Protein AF-A0A2G9SQ74-F1 (afdb_monomer_lite)

Sequence (131 aa):
MSRIQQANCAVEMVREQVQEHKDSTAAQLRREANTLKKTLKLLAEKFMLPQARQGMFRGDNQALPQLSGVLNSLSSSWDAPTETQLTYLKYAESKLEKALAEFNCVFDINVRKFHELVGRQRLHSLRSKSC

Secondary structure (DSSP, 8-state):
--HHHHHHHHHHHHHHHTTS--SHHHHHHHHHHHHHHHHHHHHHHHHS--SSS--SS-GGG-HHHHHHHHHHHHHS-SSPPPHHHHHHHHHHHHHHHHHHHHHHHIIIIIIHHHHHHHHHHHHHHHHTT--

Radius of gyration: 21.36 Å; chains: 1; bounding box: 48×29×66 Å

pLDDT: mean 74.98, std 11.78, range [38.5, 88.5]

Structure (mmCIF, N/CA/C/O backbone):
data_AF-A0A2G9SQ74-F1
#
_entry.id   AF-A0A2G9SQ74-F1
#
loop_
_atom_site.group_PDB
_atom_site.id
_atom_site.type_symbol
_atom_site.label_atom_id
_atom_site.label_alt_id
_atom_site.label_comp_id
_atom_site.label_asym_id
_atom_site.label_entity_id
_atom_site.label_seq_id
_atom_site.pdbx_PDB_ins_code
_atom_site.Cartn_x
_atom_site.Cartn_y
_atom_site.Cartn_z
_atom_site.occupancy
_atom_site.B_iso_or_equiv
_atom_site.auth_seq_id
_atom_site.auth_comp_id
_atom_site.auth_asym_id
_atom_site.auth_atom_id
_atom_site.pdbx_PDB_model_num
ATOM 1 N N . MET A 1 1 ? -13.178 6.772 -7.343 1.00 58.72 1 MET A N 1
ATOM 2 C CA . MET A 1 1 ? -12.305 6.710 -6.146 1.00 58.72 1 MET A CA 1
ATOM 3 C C . MET A 1 1 ? -11.344 5.545 -6.302 1.00 58.72 1 MET A C 1
ATOM 5 O O . MET A 1 1 ? -11.778 4.495 -6.754 1.00 58.72 1 MET A O 1
ATOM 9 N N . SER A 1 2 ? -10.065 5.720 -5.966 1.00 78.12 2 SER A N 1
ATOM 10 C CA . SER A 1 2 ? -9.082 4.627 -5.984 1.00 78.12 2 SER A CA 1
ATOM 11 C C . SER A 1 2 ? -9.274 3.670 -4.799 1.00 78.12 2 SER A C 1
ATOM 13 O O . SER A 1 2 ? -9.854 4.042 -3.777 1.00 78.12 2 SER A O 1
ATOM 15 N N . ARG A 1 3 ? -8.725 2.452 -4.897 1.00 79.12 3 ARG A N 1
ATOM 16 C CA . ARG A 1 3 ? -8.745 1.458 -3.806 1.00 79.12 3 ARG A CA 1
ATOM 17 C C . ARG A 1 3 ? -8.083 1.986 -2.522 1.00 79.12 3 ARG A C 1
ATOM 19 O O . ARG A 1 3 ? -8.564 1.712 -1.428 1.00 79.12 3 ARG A O 1
ATOM 26 N N . ILE A 1 4 ? -7.027 2.799 -2.652 1.00 81.19 4 ILE A N 1
ATOM 27 C CA . ILE A 1 4 ? -6.365 3.465 -1.516 1.00 81.19 4 ILE A CA 1
ATOM 28 C C . ILE A 1 4 ? -7.292 4.508 -0.872 1.00 81.19 4 ILE A C 1
ATOM 30 O O . ILE A 1 4 ? -7.383 4.572 0.352 1.00 81.19 4 ILE A O 1
ATOM 34 N N . GLN A 1 5 ? -8.007 5.305 -1.675 1.00 78.44 5 GLN A N 1
ATOM 35 C CA . GLN A 1 5 ? -8.965 6.293 -1.164 1.00 78.44 5 GLN A CA 1
ATOM 36 C C . GLN A 1 5 ? -10.121 5.620 -0.416 1.00 78.44 5 GLN A C 1
ATOM 38 O O . GLN A 1 5 ? -10.452 6.042 0.687 1.00 78.44 5 GLN A O 1
ATOM 43 N N . GLN A 1 6 ? -10.679 4.538 -0.969 1.00 80.94 6 GLN A N 1
ATOM 44 C CA . GLN A 1 6 ? -11.733 3.755 -0.315 1.00 80.94 6 GLN A CA 1
ATOM 45 C C . GLN A 1 6 ? -11.262 3.169 1.023 1.00 80.94 6 GLN A C 1
ATOM 47 O O . GLN A 1 6 ? -11.959 3.300 2.027 1.00 80.94 6 GLN A O 1
ATOM 52 N N . ALA A 1 7 ? -10.064 2.574 1.054 1.00 81.81 7 ALA A N 1
ATOM 53 C CA . ALA A 1 7 ? -9.486 2.031 2.281 1.00 81.81 7 ALA A CA 1
ATOM 54 C C . ALA A 1 7 ? -9.258 3.122 3.340 1.00 81.81 7 ALA A C 1
ATOM 56 O O . ALA A 1 7 ? -9.609 2.925 4.499 1.00 81.81 7 ALA A O 1
ATOM 57 N N . ASN A 1 8 ? -8.742 4.292 2.947 1.00 85.19 8 ASN A N 1
ATOM 58 C CA . ASN A 1 8 ? -8.569 5.423 3.860 1.00 85.19 8 ASN A CA 1
ATOM 59 C C . ASN A 1 8 ? -9.902 5.912 4.440 1.00 85.19 8 ASN A C 1
ATOM 61 O O . ASN A 1 8 ? -9.9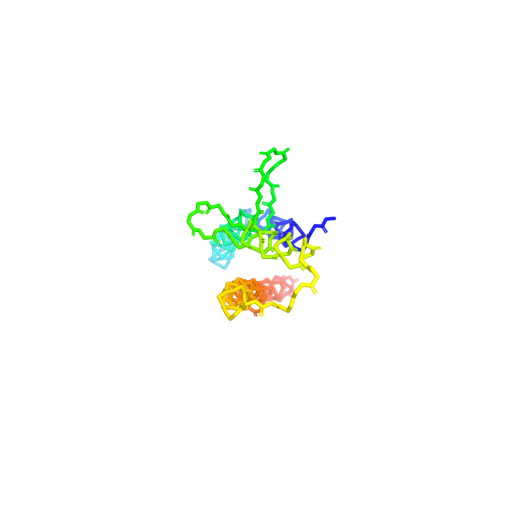87 6.116 5.648 1.00 85.19 8 ASN A O 1
ATOM 65 N N . CYS A 1 9 ? -10.942 6.064 3.615 1.00 82.00 9 CYS A N 1
ATOM 66 C CA . CYS A 1 9 ? -12.271 6.448 4.096 1.00 82.00 9 CYS A CA 1
ATOM 67 C C . CYS A 1 9 ? -12.828 5.426 5.096 1.00 82.00 9 CYS A C 1
ATOM 69 O O . CYS A 1 9 ? -13.299 5.810 6.162 1.00 82.00 9 CYS A O 1
ATOM 71 N N . ALA A 1 10 ? -12.721 4.129 4.794 1.00 81.94 10 ALA A N 1
ATOM 72 C CA . ALA A 1 10 ? -13.197 3.075 5.686 1.00 81.94 10 ALA A CA 1
ATOM 73 C C . ALA A 1 10 ? -12.452 3.064 7.034 1.00 81.94 10 ALA A C 1
ATOM 75 O O . ALA A 1 10 ? -13.074 2.922 8.085 1.00 81.94 10 ALA A O 1
ATOM 76 N N . VAL A 1 11 ? -11.127 3.251 7.020 1.00 85.88 11 VAL A N 1
ATOM 77 C CA . VAL A 1 11 ? -10.315 3.333 8.246 1.00 85.88 11 VAL A CA 1
ATOM 78 C C . VAL A 1 11 ? -10.697 4.553 9.086 1.00 85.88 11 VAL A C 1
ATOM 80 O O . VAL A 1 11 ? -10.796 4.430 10.306 1.00 85.88 11 VAL A O 1
ATOM 83 N N . GLU A 1 12 ? -10.951 5.707 8.462 1.00 84.88 12 GLU A N 1
ATOM 84 C CA . GLU A 1 12 ? -11.409 6.903 9.181 1.00 84.88 12 GLU A CA 1
ATOM 85 C C . GLU A 1 12 ? -12.775 6.694 9.829 1.00 84.88 12 GLU A C 1
ATOM 87 O O . GLU A 1 12 ? -12.910 6.970 11.018 1.00 84.88 12 GLU A O 1
ATOM 92 N N . MET A 1 13 ? -13.739 6.120 9.104 1.00 83.38 13 MET A N 1
ATOM 93 C CA . MET A 1 13 ? -15.061 5.815 9.660 1.00 83.38 13 MET A CA 1
ATOM 94 C C . MET A 1 13 ? -14.963 4.908 10.890 1.00 83.38 13 MET A C 1
ATOM 96 O O . MET A 1 13 ? -15.592 5.168 11.914 1.00 83.38 13 MET A O 1
ATOM 100 N N . VAL A 1 14 ? -14.144 3.853 10.819 1.00 82.06 14 VAL A N 1
ATOM 101 C CA . VAL A 1 14 ? -13.922 2.955 11.961 1.00 82.06 14 VAL A CA 1
ATOM 102 C C . VAL A 1 14 ? -13.267 3.705 13.119 1.00 82.06 14 VAL A C 1
ATOM 104 O O . VAL A 1 14 ? -13.667 3.523 14.266 1.00 82.06 14 VAL A O 1
ATOM 107 N N . ARG A 1 15 ? -12.270 4.553 12.843 1.00 84.19 15 ARG A N 1
ATOM 108 C CA . ARG A 1 15 ? -11.568 5.332 13.870 1.00 84.19 15 ARG A CA 1
ATOM 109 C C . ARG A 1 15 ? -12.511 6.290 14.595 1.00 84.19 15 ARG A C 1
ATOM 111 O O . ARG A 1 15 ? -12.427 6.379 15.817 1.00 84.19 15 ARG A O 1
ATOM 118 N N . GLU A 1 16 ? -13.369 6.985 13.856 1.00 84.12 16 GLU A N 1
ATOM 119 C CA . GLU A 1 16 ? -14.388 7.890 14.398 1.00 84.12 16 GLU A CA 1
ATOM 120 C C . GLU A 1 16 ? -15.379 7.124 15.277 1.00 84.12 16 GLU A C 1
ATOM 122 O O . GLU A 1 16 ? -15.614 7.516 16.417 1.00 84.12 16 GLU A O 1
ATOM 127 N N . GLN A 1 17 ? -15.854 5.961 14.819 1.00 80.56 17 GLN A N 1
ATOM 128 C CA . GLN A 1 17 ? -16.750 5.106 15.605 1.00 80.56 17 GLN A CA 1
ATOM 129 C C . GLN A 1 17 ? -16.146 4.657 16.939 1.00 80.56 17 GLN A C 1
ATOM 131 O O . GLN A 1 17 ? -16.872 4.536 17.918 1.00 80.56 17 GLN A O 1
ATOM 136 N N . VAL A 1 18 ? -14.834 4.410 17.009 1.00 82.69 18 VAL A N 1
ATOM 137 C CA . VAL A 1 18 ? -14.172 3.983 18.257 1.00 82.69 18 VAL A CA 1
ATOM 138 C C . VAL A 1 18 ? -13.530 5.121 19.051 1.00 82.69 18 VAL A C 1
ATOM 140 O O . VAL A 1 18 ? -12.839 4.864 20.040 1.00 82.69 18 VAL A O 1
ATOM 143 N N . GLN A 1 19 ? -13.728 6.374 18.639 1.00 78.81 19 GLN A N 1
ATOM 144 C CA . GLN A 1 19 ? -13.093 7.533 19.265 1.00 78.81 19 GLN A CA 1
ATOM 145 C C . GLN A 1 19 ? -13.601 7.777 20.690 1.00 78.81 19 GLN A C 1
ATOM 147 O O . GLN A 1 19 ? -12.803 8.080 21.579 1.00 78.81 19 GLN A O 1
ATOM 152 N N . GLU A 1 20 ? -14.901 7.594 20.908 1.00 76.94 20 GLU A N 1
ATOM 153 C CA . GLU A 1 20 ? -15.565 7.815 22.199 1.00 76.94 20 GLU A CA 1
ATOM 154 C C . GLU A 1 20 ? -15.425 6.618 23.155 1.00 76.94 20 GLU A C 1
ATOM 156 O O . GLU A 1 20 ? -15.576 6.753 24.370 1.00 76.94 20 GLU A O 1
ATOM 161 N N . HIS A 1 21 ? -15.055 5.447 22.629 1.00 76.88 21 HIS A N 1
ATOM 162 C CA . HIS A 1 21 ? -14.854 4.236 23.417 1.00 76.88 21 HIS A CA 1
ATOM 163 C C . HIS A 1 21 ? -13.525 4.285 24.186 1.00 76.88 21 HIS A C 1
ATOM 165 O O . HIS A 1 21 ? -12.439 4.339 23.599 1.00 76.88 21 HIS A O 1
ATOM 171 N N . LYS A 1 22 ? -13.597 4.217 25.522 1.00 76.00 22 LYS A N 1
ATOM 172 C CA . LYS A 1 22 ? -12.425 4.225 26.423 1.00 76.00 22 LYS A CA 1
ATOM 173 C C . LYS A 1 22 ? -11.815 2.838 26.666 1.00 76.00 22 LYS A C 1
ATOM 175 O O . LYS A 1 22 ? -10.818 2.736 27.375 1.00 76.00 22 LYS A O 1
ATOM 180 N N . ASP A 1 23 ? -12.370 1.798 26.052 1.00 79.12 23 ASP A N 1
ATOM 181 C CA . ASP A 1 23 ? -11.923 0.417 26.229 1.00 79.12 23 ASP A CA 1
ATOM 182 C C . ASP A 1 23 ? -10.499 0.202 25.692 1.00 79.12 23 ASP A C 1
ATOM 184 O O . ASP A 1 23 ? -10.089 0.799 24.689 1.00 79.12 23 ASP A O 1
ATOM 188 N N . SER A 1 24 ? -9.742 -0.702 26.321 1.00 78.31 24 SER A N 1
ATOM 189 C CA . SER A 1 24 ? -8.380 -1.057 25.891 1.00 78.31 24 SER A CA 1
ATOM 190 C C . SER A 1 24 ? -8.344 -1.560 24.441 1.00 78.31 24 SER A C 1
ATOM 192 O O . SER A 1 24 ? -7.435 -1.214 23.682 1.00 78.31 24 SER A O 1
ATOM 194 N N . THR A 1 25 ? -9.382 -2.281 24.013 1.00 77.94 25 THR A N 1
ATOM 195 C CA . THR A 1 25 ? -9.537 -2.755 22.633 1.00 77.94 25 THR A CA 1
ATOM 196 C C . THR A 1 25 ? -9.813 -1.611 21.653 1.00 77.94 25 THR A C 1
ATOM 198 O O . THR A 1 25 ? -9.264 -1.592 20.552 1.00 77.94 25 THR A O 1
ATOM 201 N N . ALA A 1 26 ? -10.578 -0.591 22.060 1.00 78.75 26 ALA A N 1
ATOM 202 C CA . ALA A 1 26 ? -10.786 0.616 21.258 1.00 78.75 26 ALA A CA 1
ATOM 203 C C . ALA A 1 26 ? -9.499 1.450 21.139 1.00 78.75 26 ALA A C 1
ATOM 205 O O . ALA A 1 26 ? -9.219 2.024 20.085 1.00 78.75 26 ALA A O 1
ATOM 206 N N . ALA A 1 27 ? -8.675 1.493 22.190 1.00 82.06 27 ALA A N 1
ATOM 207 C CA . ALA A 1 27 ? -7.355 2.120 22.136 1.00 82.06 27 ALA A CA 1
ATOM 208 C C . ALA A 1 27 ? -6.406 1.378 21.175 1.00 82.06 27 ALA A C 1
ATOM 210 O O . ALA A 1 27 ? -5.689 2.020 20.402 1.00 82.06 27 ALA A O 1
ATOM 211 N N . GLN A 1 28 ? -6.428 0.041 21.171 1.00 82.81 28 GLN A N 1
ATOM 212 C CA . GLN A 1 28 ? -5.668 -0.768 20.215 1.00 82.81 28 GLN A CA 1
ATOM 213 C C . GLN A 1 28 ? -6.134 -0.524 18.773 1.00 82.81 28 GLN A C 1
ATOM 215 O O . GLN A 1 28 ? -5.300 -0.295 17.895 1.00 82.81 28 GLN A O 1
ATOM 220 N N . LEU A 1 29 ? -7.448 -0.486 18.534 1.00 83.38 29 LEU A N 1
ATOM 221 C CA . LEU A 1 29 ? -8.006 -0.249 17.202 1.00 83.38 29 LEU A CA 1
ATOM 222 C C . LEU A 1 29 ? -7.645 1.143 16.666 1.00 83.38 29 LEU A C 1
ATOM 224 O O . LEU A 1 29 ? -7.275 1.273 15.503 1.00 83.38 29 LEU A O 1
ATOM 228 N N . ARG A 1 30 ? -7.653 2.175 17.521 1.00 84.12 30 ARG A N 1
ATOM 229 C CA . ARG A 1 30 ? -7.198 3.530 17.159 1.00 84.12 30 ARG A CA 1
ATOM 230 C C . ARG A 1 30 ? -5.723 3.566 16.760 1.00 84.12 30 ARG A C 1
ATOM 232 O O . ARG A 1 30 ? -5.362 4.245 15.799 1.00 84.12 30 ARG A O 1
ATOM 239 N N . ARG A 1 31 ? -4.862 2.841 17.482 1.00 86.75 31 ARG A N 1
ATOM 240 C CA . ARG A 1 31 ? -3.430 2.742 17.154 1.00 86.75 31 ARG A CA 1
ATOM 241 C C . ARG A 1 31 ? -3.221 2.062 15.803 1.00 86.75 31 ARG A C 1
ATOM 243 O O . ARG A 1 31 ? -2.528 2.617 14.957 1.00 86.75 31 ARG A O 1
ATOM 250 N N . GLU A 1 32 ? -3.856 0.914 15.586 1.00 85.50 32 GLU A N 1
ATOM 251 C CA . GLU A 1 32 ? -3.755 0.160 14.330 1.00 85.50 32 GLU A CA 1
ATOM 252 C C . GLU A 1 32 ? -4.358 0.941 13.147 1.00 85.50 32 GLU A C 1
ATOM 254 O O . GLU A 1 32 ? -3.756 0.974 12.075 1.00 85.50 32 GLU A O 1
ATOM 259 N N . ALA A 1 33 ? -5.463 1.669 13.350 1.00 85.12 33 ALA A N 1
ATOM 260 C CA . ALA A 1 33 ? -6.044 2.567 12.347 1.00 85.12 33 ALA A CA 1
ATOM 261 C C . ALA A 1 33 ? -5.067 3.682 11.943 1.00 85.12 33 ALA A C 1
ATOM 263 O O . ALA A 1 33 ? -4.851 3.927 10.757 1.00 85.12 33 ALA A O 1
ATOM 264 N N . ASN A 1 34 ? -4.423 4.334 12.917 1.00 87.31 34 ASN A N 1
ATOM 265 C CA . ASN A 1 34 ? -3.434 5.378 12.645 1.00 87.31 34 ASN A CA 1
ATOM 266 C C . ASN A 1 34 ? -2.199 4.830 11.917 1.00 87.31 34 ASN A C 1
ATOM 268 O O . ASN A 1 34 ? -1.680 5.488 11.013 1.00 87.31 34 ASN A O 1
ATOM 272 N N . THR A 1 35 ? -1.732 3.635 12.285 1.00 88.50 35 THR A N 1
ATOM 273 C CA . THR A 1 35 ? -0.630 2.956 11.589 1.00 88.50 35 THR A CA 1
ATOM 274 C C . THR A 1 35 ? -1.012 2.642 10.147 1.00 88.50 35 THR A C 1
ATOM 276 O O . THR A 1 35 ? -0.294 3.040 9.232 1.00 88.50 35 THR A O 1
ATOM 279 N N . LEU A 1 36 ? -2.173 2.018 9.925 1.00 86.69 36 LEU A N 1
ATOM 280 C CA . LEU A 1 36 ? -2.654 1.683 8.586 1.00 86.69 36 LEU A CA 1
ATOM 281 C C . LEU A 1 36 ? -2.844 2.936 7.725 1.00 86.69 36 LEU A C 1
ATOM 283 O O . LEU A 1 36 ? -2.428 2.948 6.570 1.00 86.69 36 LEU A O 1
ATOM 287 N N . LYS A 1 37 ? -3.377 4.024 8.288 1.00 87.00 37 LYS A N 1
ATOM 288 C CA . LYS A 1 37 ? -3.517 5.306 7.586 1.00 87.00 37 LYS A CA 1
ATOM 289 C C . LYS A 1 37 ? -2.169 5.877 7.145 1.00 87.00 37 LYS A C 1
ATOM 291 O O . LYS A 1 37 ? -2.050 6.365 6.023 1.00 87.00 37 LYS A O 1
ATOM 296 N N . LYS A 1 38 ? -1.137 5.810 7.996 1.00 87.94 38 LYS A N 1
ATOM 297 C CA . LYS A 1 38 ? 0.226 6.226 7.620 1.00 87.94 38 LYS A CA 1
ATOM 298 C C . LYS A 1 38 ? 0.762 5.371 6.472 1.00 87.94 38 LYS A C 1
ATOM 300 O O . LYS A 1 38 ? 1.270 5.926 5.502 1.00 87.94 38 LYS A O 1
ATOM 305 N N . THR A 1 39 ? 0.588 4.052 6.539 1.00 85.12 39 THR A N 1
ATOM 306 C CA . THR A 1 39 ? 0.994 3.133 5.466 1.00 85.12 39 THR A CA 1
ATOM 307 C C . THR A 1 39 ? 0.257 3.426 4.158 1.00 85.12 39 THR A C 1
ATOM 309 O O . THR A 1 39 ? 0.890 3.537 3.112 1.00 85.12 39 THR A O 1
ATOM 312 N N . LEU A 1 40 ? -1.062 3.632 4.206 1.00 85.06 40 LEU A N 1
ATOM 313 C CA . LEU A 1 40 ? -1.874 3.988 3.041 1.00 85.06 40 LEU A CA 1
ATOM 314 C C . LEU A 1 40 ? -1.513 5.365 2.478 1.00 85.06 40 LEU A C 1
ATOM 316 O O . LEU A 1 40 ? -1.579 5.547 1.267 1.00 85.06 40 LEU A O 1
ATOM 320 N N . LYS A 1 41 ? -1.107 6.326 3.316 1.00 84.31 41 LYS A N 1
ATOM 321 C CA . LYS A 1 41 ? -0.609 7.632 2.864 1.00 84.31 41 LYS A CA 1
ATOM 322 C C . LYS A 1 41 ? 0.719 7.497 2.118 1.00 84.31 41 LYS A C 1
ATOM 324 O O . LYS A 1 41 ? 0.834 8.035 1.027 1.00 84.31 41 LYS A O 1
ATOM 329 N N . LEU A 1 42 ? 1.677 6.740 2.652 1.00 82.62 42 LEU A N 1
ATOM 330 C CA . LEU A 1 42 ? 2.946 6.468 1.961 1.00 82.62 42 LEU A CA 1
ATOM 331 C C . LEU A 1 42 ? 2.717 5.724 0.638 1.00 82.62 42 LEU A C 1
ATOM 333 O O . LEU A 1 42 ? 3.348 6.025 -0.372 1.00 82.62 42 LEU A O 1
ATOM 337 N N . LEU A 1 43 ? 1.776 4.778 0.624 1.00 81.81 43 LEU A N 1
ATOM 338 C CA . LEU A 1 43 ? 1.378 4.075 -0.591 1.00 81.81 43 LEU A CA 1
ATOM 339 C C . LEU A 1 43 ? 0.697 5.026 -1.589 1.00 81.81 43 LEU A C 1
ATOM 341 O O . LEU A 1 43 ? 0.994 4.984 -2.779 1.00 81.81 43 LEU A O 1
ATOM 345 N N . ALA A 1 44 ? -0.166 5.927 -1.114 1.00 78.94 44 ALA A N 1
ATOM 346 C CA . ALA A 1 44 ? -0.762 6.969 -1.942 1.00 78.94 44 ALA A CA 1
ATOM 347 C C . ALA A 1 44 ? 0.306 7.900 -2.519 1.00 78.94 44 ALA A C 1
ATOM 349 O O . ALA A 1 44 ? 0.239 8.208 -3.692 1.00 78.94 44 ALA A O 1
ATOM 350 N N . GLU A 1 45 ? 1.315 8.310 -1.756 1.00 76.81 45 GLU A N 1
ATOM 351 C CA . GLU A 1 45 ? 2.404 9.160 -2.258 1.00 76.81 45 GLU A CA 1
ATOM 352 C C . GLU A 1 45 ? 3.252 8.457 -3.330 1.00 76.81 45 GLU A C 1
ATOM 354 O O . GLU A 1 45 ? 3.728 9.101 -4.266 1.00 76.81 45 GLU A O 1
ATOM 359 N N . LYS A 1 46 ? 3.415 7.131 -3.225 1.00 73.75 46 LYS A N 1
ATOM 360 C CA . LYS A 1 46 ? 4.091 6.322 -4.247 1.00 73.75 46 LYS A CA 1
ATOM 361 C C . LYS A 1 46 ? 3.261 6.204 -5.528 1.00 73.75 46 LYS A C 1
ATOM 363 O O . LYS A 1 46 ? 3.799 6.413 -6.609 1.00 73.75 46 LYS A O 1
ATOM 368 N N . PHE A 1 47 ? 1.970 5.885 -5.418 1.00 71.88 47 PHE A N 1
ATOM 369 C CA . PHE A 1 47 ? 1.130 5.474 -6.556 1.00 71.88 47 PHE A CA 1
ATOM 370 C C . PHE A 1 47 ? 0.149 6.533 -7.066 1.00 71.88 47 PHE A C 1
ATOM 372 O O . PHE A 1 47 ? -0.362 6.413 -8.177 1.00 71.88 47 PHE A O 1
ATOM 379 N N . MET A 1 48 ? -0.160 7.550 -6.269 1.00 67.75 48 MET A N 1
ATOM 380 C CA . MET A 1 48 ? -1.150 8.581 -6.566 1.00 67.75 48 MET A CA 1
ATOM 381 C C . MET A 1 48 ? -0.504 9.965 -6.569 1.00 67.75 48 MET A C 1
ATOM 383 O O . MET A 1 48 ? 0.314 10.317 -5.725 1.00 67.75 48 MET A O 1
ATOM 387 N N . LEU A 1 49 ? -0.911 10.783 -7.532 1.00 63.25 49 LEU A N 1
ATOM 388 C CA . LEU A 1 49 ? -0.486 12.172 -7.616 1.00 63.25 49 LEU A CA 1
ATOM 389 C C . LEU A 1 49 ? -1.273 13.059 -6.634 1.00 63.25 49 LEU A C 1
ATOM 391 O O . LEU A 1 49 ? -2.505 13.003 -6.644 1.00 63.25 49 LEU A O 1
ATOM 395 N N . PRO A 1 50 ? -0.623 13.964 -5.878 1.00 53.31 50 PRO A N 1
ATOM 396 C CA . PRO A 1 50 ? -1.268 15.213 -5.496 1.00 53.31 50 PRO A CA 1
ATOM 397 C C . PRO A 1 50 ? -1.476 16.043 -6.774 1.00 53.31 50 PRO A C 1
ATOM 399 O O . PRO A 1 50 ? -0.637 16.009 -7.670 1.00 53.31 50 PRO A O 1
ATOM 402 N N . GLN A 1 51 ? -2.589 16.767 -6.882 1.00 52.19 51 GLN A N 1
ATOM 403 C CA . GLN A 1 51 ? -3.123 17.421 -8.095 1.00 52.19 51 GLN A CA 1
ATOM 404 C C . GLN A 1 51 ? -2.215 18.414 -8.875 1.00 52.19 51 GLN A C 1
ATOM 406 O O . GLN A 1 51 ? -2.705 19.094 -9.767 1.00 52.19 51 GLN A O 1
ATOM 411 N N . ALA A 1 52 ? -0.900 18.480 -8.659 1.00 47.06 52 ALA A N 1
ATOM 412 C CA . ALA A 1 52 ? 0.028 19.170 -9.553 1.00 47.06 52 ALA A CA 1
ATOM 413 C C . ALA A 1 52 ? 1.422 18.500 -9.549 1.00 47.06 52 ALA A C 1
ATOM 415 O O . ALA A 1 52 ? 2.203 18.672 -8.618 1.00 47.06 52 ALA A O 1
ATOM 416 N N . ARG A 1 53 ? 1.742 17.802 -10.652 1.00 52.19 53 ARG A N 1
ATOM 417 C CA . ARG A 1 53 ? 3.060 17.266 -11.083 1.00 52.19 53 ARG A CA 1
ATOM 418 C C . ARG A 1 53 ? 3.570 15.939 -10.462 1.00 52.19 53 ARG A C 1
ATOM 420 O O . ARG A 1 53 ? 4.011 15.876 -9.319 1.00 52.19 53 ARG A O 1
ATOM 427 N N . GLN A 1 54 ? 3.542 14.934 -11.354 1.00 49.19 54 GLN A N 1
ATOM 428 C CA . GLN A 1 54 ? 4.128 13.575 -11.437 1.00 49.19 54 GLN A CA 1
ATOM 429 C C . GLN A 1 54 ? 4.298 12.713 -10.167 1.00 49.19 54 GLN A C 1
ATOM 431 O O . GLN A 1 54 ? 5.098 13.001 -9.280 1.00 49.19 54 GLN A O 1
ATOM 436 N N . GLY A 1 55 ? 3.593 11.576 -10.165 1.00 53.38 55 GLY A N 1
ATOM 437 C CA . GLY A 1 55 ? 3.750 10.445 -9.250 1.00 53.38 55 GLY A CA 1
ATOM 438 C C . GLY A 1 55 ? 4.022 9.149 -10.023 1.00 53.38 55 GLY A C 1
ATOM 439 O O . GLY A 1 55 ? 3.974 9.145 -11.250 1.00 53.38 55 GLY A O 1
ATOM 440 N N . MET A 1 56 ? 4.278 8.080 -9.265 1.00 53.56 56 MET A N 1
ATOM 441 C CA . MET A 1 56 ? 4.729 6.720 -9.600 1.00 53.56 56 MET A CA 1
ATOM 442 C C . MET A 1 56 ? 6.179 6.386 -9.241 1.00 53.56 56 MET A C 1
ATOM 444 O O . MET A 1 56 ? 6.384 5.279 -8.787 1.00 53.56 56 MET A O 1
ATOM 448 N N . PHE A 1 57 ? 7.146 7.308 -9.281 1.00 55.50 57 PHE A N 1
ATOM 449 C CA . PHE A 1 57 ? 8.420 7.203 -8.540 1.00 55.50 57 PHE A CA 1
ATOM 450 C C . PHE A 1 57 ? 9.121 8.577 -8.563 1.00 55.50 57 PHE A C 1
ATOM 452 O O . PHE A 1 57 ? 9.594 8.999 -9.611 1.00 55.50 57 PHE A O 1
ATOM 459 N N . ARG A 1 58 ? 9.177 9.304 -7.442 1.00 50.69 58 ARG A N 1
ATOM 460 C CA . ARG A 1 58 ? 9.909 10.587 -7.321 1.00 50.69 58 ARG A CA 1
ATOM 461 C C . ARG A 1 58 ? 11.396 10.345 -7.007 1.00 50.69 58 ARG A C 1
ATOM 463 O O . ARG A 1 58 ? 11.709 9.411 -6.274 1.00 50.69 58 ARG A O 1
ATOM 470 N N . GLY A 1 59 ? 12.291 11.212 -7.494 1.00 55.34 59 GLY A N 1
ATOM 471 C CA . GLY A 1 59 ? 13.742 11.139 -7.227 1.00 55.34 59 GLY A CA 1
ATOM 472 C C . GLY A 1 59 ? 14.464 10.066 -8.055 1.00 55.34 59 GLY A C 1
ATOM 473 O O . GLY A 1 59 ? 14.046 9.771 -9.172 1.00 55.34 59 GLY A O 1
ATOM 474 N N . ASP A 1 60 ? 15.519 9.452 -7.520 1.00 49.31 60 ASP A N 1
ATOM 475 C CA . ASP A 1 60 ? 16.396 8.508 -8.247 1.00 49.31 60 ASP A CA 1
ATOM 476 C C . ASP A 1 60 ? 15.726 7.182 -8.661 1.00 49.31 60 ASP A C 1
ATOM 478 O O . ASP A 1 60 ? 16.322 6.348 -9.343 1.00 49.31 60 ASP A O 1
ATOM 482 N N . ASN A 1 61 ? 14.464 6.962 -8.275 1.00 54.56 61 ASN A N 1
ATOM 483 C CA . ASN A 1 61 ? 13.765 5.698 -8.503 1.00 54.56 61 ASN A CA 1
ATOM 484 C C . ASN A 1 61 ? 12.735 5.731 -9.650 1.00 54.56 61 ASN A C 1
ATOM 486 O O . ASN A 1 61 ? 11.951 4.799 -9.780 1.00 54.56 61 ASN A O 1
ATOM 490 N N . GLN A 1 62 ? 12.752 6.780 -10.482 1.00 64.81 62 GLN A N 1
ATOM 491 C CA . GLN A 1 62 ? 11.822 7.101 -11.582 1.00 64.81 62 GLN A CA 1
ATOM 492 C C . GLN A 1 62 ? 11.586 5.974 -12.621 1.00 64.81 62 GLN A C 1
ATOM 494 O O . GLN A 1 62 ? 12.181 5.992 -13.694 1.00 64.81 62 GLN A O 1
ATOM 499 N N . ALA A 1 63 ? 10.670 5.027 -12.375 1.00 64.62 63 ALA A N 1
ATOM 500 C CA . ALA A 1 63 ? 10.356 3.989 -13.373 1.00 64.62 63 ALA A CA 1
ATOM 501 C C . ALA A 1 63 ? 9.520 4.498 -14.563 1.00 64.62 63 ALA A C 1
ATOM 503 O O . ALA A 1 63 ? 9.723 4.040 -15.680 1.00 64.62 63 ALA A O 1
ATOM 504 N N . LEU A 1 64 ? 8.610 5.462 -14.367 1.00 66.94 64 LEU A N 1
ATOM 505 C CA . LEU A 1 64 ? 7.772 5.997 -15.458 1.00 66.94 64 LEU A CA 1
ATOM 506 C C . LEU A 1 64 ? 8.594 6.737 -16.532 1.00 66.94 64 LEU A C 1
ATOM 508 O O . LEU A 1 64 ? 8.444 6.421 -17.710 1.00 66.94 64 LEU A O 1
ATOM 512 N N . PRO A 1 65 ? 9.494 7.668 -16.165 1.00 68.81 65 PRO A N 1
ATOM 513 C CA . PRO A 1 65 ? 10.408 8.289 -17.119 1.00 68.81 65 PRO A CA 1
ATOM 514 C C . PRO A 1 65 ? 11.315 7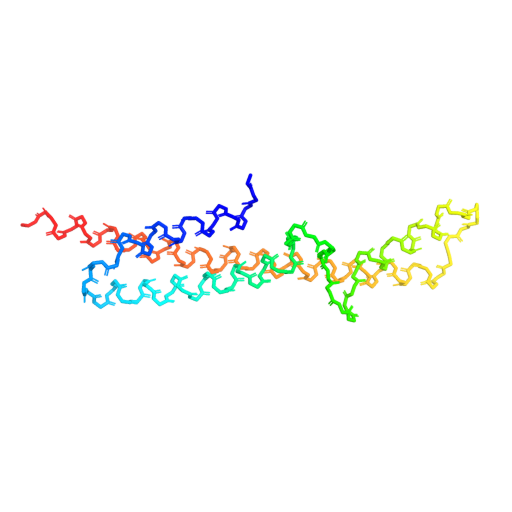.273 -17.815 1.00 68.81 65 PRO A C 1
ATOM 516 O O . PRO A 1 65 ? 11.480 7.356 -19.029 1.00 68.81 65 PRO A O 1
ATOM 519 N N . GLN A 1 66 ? 11.826 6.273 -17.086 1.00 70.25 66 GLN A N 1
ATOM 520 C CA . GLN A 1 66 ? 12.632 5.190 -17.666 1.00 70.25 66 GLN A CA 1
ATOM 521 C C . GLN A 1 66 ? 11.845 4.382 -18.707 1.00 70.25 66 GLN A C 1
ATOM 523 O O . GLN A 1 66 ? 12.328 4.201 -19.822 1.00 70.25 66 GLN A O 1
ATOM 528 N N . LEU A 1 67 ? 10.609 3.981 -18.394 1.00 70.88 67 LEU A N 1
ATOM 529 C CA . LEU A 1 67 ? 9.725 3.294 -19.341 1.00 70.88 67 LEU A CA 1
ATOM 530 C C . LEU A 1 67 ? 9.399 4.169 -20.550 1.00 70.88 67 LEU A C 1
ATOM 532 O O . LEU A 1 67 ? 9.452 3.685 -21.673 1.00 70.88 67 LEU A O 1
ATOM 536 N N . SER A 1 68 ? 9.113 5.458 -20.345 1.00 69.19 68 SER A N 1
ATOM 537 C CA . SER A 1 68 ? 8.831 6.382 -21.449 1.00 69.19 68 SER A CA 1
ATOM 538 C C . SER A 1 68 ? 10.042 6.599 -22.360 1.00 69.19 68 SER A C 1
ATOM 540 O O . SER A 1 68 ? 9.886 6.663 -23.574 1.00 69.19 68 SER A O 1
ATOM 542 N N . GLY A 1 69 ? 11.252 6.650 -21.795 1.00 70.44 69 GLY A N 1
ATOM 543 C CA . GLY A 1 69 ? 12.495 6.773 -22.552 1.00 70.44 69 GLY A CA 1
ATOM 544 C C . GLY A 1 69 ? 12.765 5.540 -23.407 1.00 70.44 69 GLY A C 1
ATOM 545 O O . GLY A 1 69 ? 13.066 5.671 -24.591 1.00 70.44 69 GLY A O 1
ATOM 546 N N . VAL A 1 70 ? 12.584 4.346 -22.835 1.00 73.31 70 VAL A N 1
ATOM 547 C CA . VAL A 1 70 ? 12.675 3.088 -23.587 1.00 73.31 70 VAL A CA 1
ATOM 548 C C . VAL A 1 70 ? 11.599 3.041 -24.672 1.00 73.31 70 VAL A C 1
ATOM 550 O O . VAL A 1 70 ? 11.926 2.807 -25.827 1.00 73.31 70 VAL A O 1
ATOM 553 N N . LEU A 1 71 ? 10.339 3.335 -24.347 1.00 72.75 71 LEU A N 1
ATOM 554 C CA . LEU A 1 71 ? 9.234 3.311 -25.309 1.00 72.75 71 LEU A CA 1
ATOM 555 C C . LEU A 1 71 ? 9.464 4.275 -26.482 1.00 72.75 71 LEU A C 1
ATOM 557 O O . LEU A 1 71 ? 9.279 3.895 -27.636 1.00 72.75 71 LEU A O 1
ATOM 561 N N . ASN A 1 72 ? 9.913 5.500 -26.205 1.00 70.00 72 ASN A N 1
ATOM 562 C CA . ASN A 1 72 ? 10.280 6.470 -27.237 1.00 70.00 72 ASN A CA 1
ATOM 563 C C . ASN A 1 72 ? 11.445 5.959 -28.088 1.00 70.00 72 ASN A C 1
ATOM 565 O O . ASN A 1 72 ? 11.380 6.029 -29.307 1.00 70.00 72 ASN A O 1
ATOM 569 N N . SER A 1 73 ? 12.475 5.389 -27.460 1.00 69.50 73 SER A N 1
ATOM 570 C CA . SER A 1 73 ? 13.632 4.846 -28.173 1.00 69.50 73 SER A CA 1
ATOM 571 C C . SER A 1 73 ? 13.298 3.633 -29.046 1.00 69.50 73 SER A C 1
ATOM 573 O O . SER A 1 73 ? 13.948 3.437 -30.069 1.00 69.50 73 SER A O 1
ATOM 575 N N . LEU A 1 74 ? 12.331 2.810 -28.636 1.00 71.19 74 LEU A N 1
ATOM 576 C CA . LEU A 1 74 ? 11.874 1.640 -29.387 1.00 71.19 74 LEU A CA 1
ATOM 577 C C . LEU A 1 74 ? 10.892 2.017 -30.500 1.00 71.19 74 LEU A C 1
ATOM 579 O O . LEU A 1 74 ? 10.864 1.366 -31.533 1.00 71.19 74 LEU A O 1
ATOM 583 N N . SER A 1 75 ? 10.088 3.062 -30.298 1.00 68.69 75 SER A N 1
ATOM 584 C CA . SER A 1 75 ? 9.118 3.536 -31.295 1.00 68.69 75 SER A CA 1
ATOM 585 C C . SER A 1 75 ? 9.734 4.440 -32.363 1.00 68.69 75 SER A C 1
ATOM 587 O O . SER A 1 75 ? 9.188 4.534 -33.459 1.00 68.69 75 SER A O 1
ATOM 589 N N . SER A 1 76 ? 10.863 5.096 -32.074 1.00 63.56 76 SER A N 1
ATOM 590 C CA . SER A 1 76 ? 11.552 5.978 -33.023 1.00 63.56 76 SER A CA 1
ATOM 591 C C . SER A 1 76 ? 12.507 5.255 -33.973 1.00 63.56 76 SER A C 1
ATOM 593 O O . SER A 1 76 ? 13.063 5.900 -34.859 1.00 63.56 76 SER A O 1
ATOM 595 N N . SER A 1 77 ? 12.744 3.955 -33.774 1.00 63.97 77 SER A N 1
ATOM 596 C CA . SER A 1 77 ? 13.687 3.175 -34.573 1.00 63.97 77 SER A CA 1
ATOM 597 C C . SER A 1 77 ? 12.966 2.075 -35.344 1.00 63.97 77 SER A C 1
ATOM 599 O O . SER A 1 77 ? 12.159 1.344 -34.779 1.00 63.97 77 SER A O 1
ATOM 601 N N . TRP A 1 78 ? 13.280 1.944 -36.633 1.00 66.31 78 TRP A N 1
ATOM 602 C CA . TRP A 1 78 ? 12.886 0.780 -37.436 1.00 66.31 78 TRP A CA 1
ATOM 603 C C . TRP A 1 78 ? 13.828 -0.417 -37.218 1.00 66.31 78 TRP A C 1
ATOM 605 O O . TRP A 1 78 ? 13.544 -1.514 -37.694 1.00 66.31 78 TRP A O 1
ATOM 615 N N . ASP A 1 79 ? 14.928 -0.208 -36.486 1.00 66.75 79 ASP A N 1
ATOM 616 C CA . ASP A 1 79 ? 15.885 -1.246 -36.113 1.00 66.75 79 ASP A CA 1
ATOM 617 C C . ASP A 1 79 ? 15.434 -2.042 -34.885 1.00 66.75 79 ASP A C 1
ATOM 619 O O . ASP A 1 79 ? 14.711 -1.551 -34.013 1.00 66.75 79 ASP A O 1
ATOM 623 N N . ALA A 1 80 ? 15.921 -3.282 -34.792 1.00 70.31 80 ALA A N 1
ATOM 624 C CA . ALA A 1 80 ? 15.684 -4.132 -33.635 1.00 70.31 80 ALA A CA 1
ATOM 625 C C . ALA A 1 80 ? 16.211 -3.484 -32.330 1.00 70.31 80 ALA A C 1
ATOM 627 O O . ALA A 1 80 ? 17.255 -2.824 -32.347 1.00 70.31 80 ALA A O 1
ATOM 628 N N . PRO A 1 81 ? 15.536 -3.706 -31.182 1.00 73.88 81 PRO A N 1
ATOM 629 C CA . PRO A 1 81 ? 15.981 -3.211 -29.883 1.00 73.88 81 PRO A CA 1
ATOM 630 C C . PRO A 1 81 ? 17.409 -3.654 -29.559 1.00 73.88 81 PRO A C 1
ATOM 632 O O . PRO A 1 81 ? 17.735 -4.839 -29.642 1.00 73.88 81 PRO A O 1
ATOM 635 N N . THR A 1 82 ? 18.248 -2.722 -29.115 1.00 80.75 82 THR A N 1
ATOM 636 C CA . THR A 1 82 ? 19.595 -3.056 -28.628 1.00 80.75 82 THR A CA 1
ATOM 637 C C . THR A 1 82 ? 19.527 -3.766 -27.272 1.00 80.75 82 THR A C 1
ATOM 639 O O . THR A 1 82 ? 18.606 -3.554 -26.478 1.00 80.75 82 THR A O 1
ATOM 642 N N . GLU A 1 83 ? 20.539 -4.578 -26.956 1.00 81.56 83 GLU A N 1
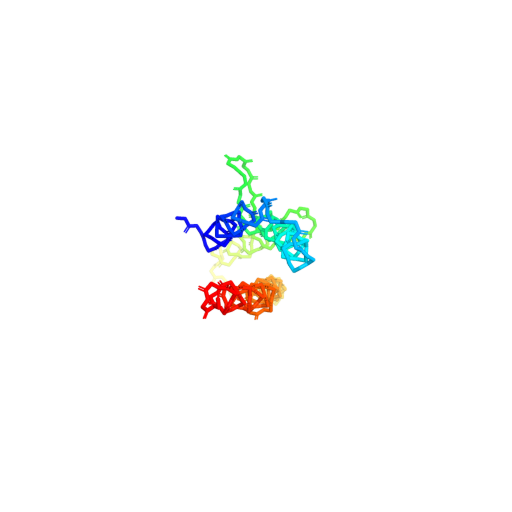ATOM 643 C CA . GLU A 1 83 ? 20.628 -5.296 -25.675 1.00 81.56 83 GLU A CA 1
ATOM 644 C C . GLU A 1 83 ? 20.575 -4.343 -24.463 1.00 81.56 83 GLU A C 1
ATOM 646 O O . GLU A 1 83 ? 19.938 -4.632 -23.445 1.00 81.56 83 GLU A O 1
ATOM 651 N N . THR A 1 84 ? 21.155 -3.149 -24.600 1.00 80.31 84 THR A N 1
ATOM 652 C CA . THR A 1 84 ? 21.103 -2.088 -23.588 1.00 80.31 84 THR A CA 1
ATOM 653 C C . THR A 1 84 ? 19.673 -1.584 -23.358 1.00 80.31 84 THR A C 1
ATOM 655 O O . THR A 1 84 ? 19.243 -1.460 -22.211 1.00 80.31 84 THR A O 1
ATOM 658 N N . GLN A 1 85 ? 18.895 -1.336 -24.420 1.00 75.19 85 GLN A N 1
ATOM 659 C CA . GLN A 1 85 ? 17.491 -0.906 -24.306 1.00 75.19 85 GLN A CA 1
ATOM 660 C C . GLN A 1 85 ? 16.625 -1.983 -23.642 1.00 75.19 85 GLN A C 1
ATOM 662 O O . GLN A 1 85 ? 15.820 -1.672 -22.762 1.00 75.19 85 GLN A O 1
ATOM 667 N N . LEU A 1 86 ? 16.835 -3.253 -24.000 1.00 82.56 86 LEU A N 1
ATOM 668 C CA . LEU A 1 86 ? 16.158 -4.387 -23.364 1.00 82.56 86 LEU A CA 1
ATOM 669 C C . LEU A 1 86 ? 16.536 -4.524 -21.884 1.00 82.56 86 LEU A C 1
ATOM 671 O O . LEU A 1 86 ? 15.694 -4.866 -21.055 1.00 82.56 86 LEU A O 1
ATOM 675 N N . THR A 1 87 ? 17.782 -4.220 -21.524 1.00 84.56 87 THR A N 1
ATOM 676 C CA . THR A 1 87 ? 18.232 -4.214 -20.126 1.00 84.56 87 THR A CA 1
ATOM 677 C C . THR A 1 87 ? 17.548 -3.109 -19.321 1.00 84.56 87 THR A C 1
ATOM 679 O O . THR A 1 87 ? 17.075 -3.362 -18.211 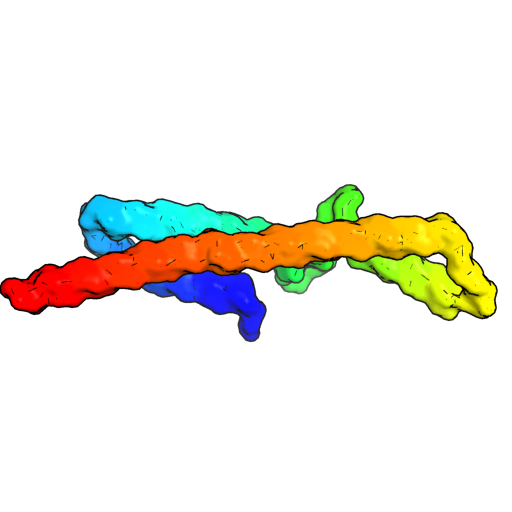1.00 84.56 87 THR A O 1
ATOM 682 N N . TYR A 1 88 ? 17.420 -1.902 -19.882 1.00 77.81 88 TYR A N 1
ATOM 683 C CA . TYR A 1 88 ? 16.668 -0.821 -19.238 1.00 77.81 88 TYR A CA 1
ATOM 684 C C . TYR A 1 88 ? 15.184 -1.156 -19.074 1.00 77.81 88 TYR A C 1
ATOM 686 O O . TYR A 1 88 ? 14.617 -0.854 -18.022 1.00 77.81 88 TYR A O 1
ATOM 694 N N . LEU A 1 89 ? 14.576 -1.821 -20.062 1.00 80.50 89 LEU A N 1
ATOM 695 C CA . LEU A 1 89 ? 13.197 -2.299 -19.966 1.00 80.50 89 LEU A CA 1
ATOM 696 C C . LEU A 1 89 ? 13.033 -3.274 -18.797 1.00 80.50 89 LEU A C 1
ATOM 698 O O . LEU A 1 89 ? 12.240 -3.009 -17.897 1.00 80.50 89 LEU A O 1
ATOM 702 N N . LYS A 1 90 ? 13.855 -4.330 -18.751 1.00 82.81 90 LYS A N 1
ATOM 703 C CA . LYS A 1 90 ? 13.838 -5.333 -17.672 1.00 82.81 90 LYS A CA 1
ATOM 704 C C . LYS A 1 90 ? 14.023 -4.704 -16.293 1.00 82.81 90 LYS A C 1
ATOM 706 O O . LYS A 1 90 ? 13.382 -5.098 -15.320 1.00 82.81 90 LYS A O 1
ATOM 711 N N . TYR A 1 91 ? 14.908 -3.715 -16.188 1.00 79.69 91 TYR A N 1
ATOM 712 C CA . TYR A 1 91 ? 15.133 -3.006 -14.933 1.00 79.69 91 TYR A CA 1
ATOM 713 C C . TYR A 1 91 ? 13.897 -2.211 -14.492 1.00 79.69 91 TYR A C 1
ATOM 715 O O . TYR A 1 91 ? 13.523 -2.242 -13.316 1.00 79.69 91 TYR A O 1
ATOM 723 N N . ALA A 1 92 ? 13.237 -1.527 -15.427 1.00 75.81 92 ALA A N 1
ATOM 724 C CA . ALA A 1 92 ? 12.018 -0.785 -15.142 1.00 75.81 92 ALA A CA 1
ATOM 725 C C . ALA A 1 92 ? 10.827 -1.710 -14.817 1.00 75.81 92 ALA A C 1
ATOM 727 O O . ALA A 1 92 ? 10.076 -1.422 -13.883 1.00 75.81 92 ALA A O 1
ATOM 728 N N . GLU A 1 93 ? 10.702 -2.847 -15.508 1.00 80.56 93 GLU A N 1
ATOM 729 C CA . GLU A 1 93 ? 9.729 -3.905 -15.205 1.00 80.56 93 GLU A CA 1
ATOM 730 C C . GLU A 1 93 ? 9.933 -4.455 -13.791 1.00 80.56 93 GLU A C 1
ATOM 732 O O . GLU A 1 93 ? 9.003 -4.440 -12.988 1.00 80.56 93 GLU A O 1
ATOM 737 N N . SER A 1 94 ? 11.166 -4.816 -13.420 1.00 83.56 94 SER A N 1
ATOM 738 C CA . SER A 1 94 ? 11.469 -5.317 -12.072 1.00 83.56 94 SER A CA 1
ATOM 739 C C . SER A 1 94 ? 11.126 -4.301 -10.974 1.00 83.56 94 SER A C 1
ATOM 741 O O . SER A 1 94 ? 10.655 -4.668 -9.892 1.00 83.56 94 SER A O 1
ATOM 743 N N . LYS A 1 95 ? 11.331 -3.000 -11.226 1.00 78.88 95 LYS A N 1
ATOM 744 C CA . LYS A 1 95 ? 10.905 -1.942 -10.295 1.00 78.88 95 LYS A CA 1
ATOM 745 C C . LYS A 1 95 ? 9.391 -1.888 -10.145 1.00 78.88 95 LYS A C 1
ATOM 747 O O . LYS A 1 95 ? 8.900 -1.736 -9.025 1.00 78.88 95 LYS A O 1
ATOM 752 N N . LEU A 1 96 ? 8.663 -2.004 -11.252 1.00 79.25 96 LEU A N 1
ATOM 753 C CA . LEU A 1 96 ? 7.207 -1.997 -11.249 1.00 79.25 96 LEU A CA 1
ATOM 754 C C . LEU A 1 96 ? 6.647 -3.225 -10.523 1.00 79.25 96 LEU A C 1
ATOM 756 O O . LEU A 1 96 ? 5.767 -3.075 -9.679 1.00 79.25 96 LEU A O 1
ATOM 760 N N . GLU A 1 97 ? 7.192 -4.412 -10.784 1.00 84.56 97 GLU A N 1
ATOM 761 C CA . GLU A 1 97 ? 6.806 -5.658 -10.114 1.00 84.56 97 GLU A CA 1
ATOM 762 C C . GLU A 1 97 ? 6.996 -5.572 -8.600 1.00 84.56 97 GLU A C 1
ATOM 764 O O . GLU A 1 97 ? 6.084 -5.898 -7.840 1.00 84.56 97 GLU A O 1
ATOM 769 N N . LYS A 1 98 ? 8.146 -5.061 -8.142 1.00 83.75 98 LYS A N 1
ATOM 770 C CA . LYS A 1 98 ? 8.404 -4.850 -6.709 1.00 83.75 98 LYS A CA 1
ATOM 771 C C . LYS A 1 98 ? 7.400 -3.884 -6.092 1.00 83.75 98 LYS A C 1
ATOM 773 O O . LYS A 1 98 ? 6.866 -4.159 -5.020 1.00 83.75 98 LYS A O 1
ATOM 778 N N . ALA A 1 99 ? 7.106 -2.779 -6.771 1.00 80.00 99 ALA A N 1
ATOM 779 C CA . ALA A 1 99 ? 6.124 -1.817 -6.290 1.00 80.00 99 ALA A CA 1
ATOM 780 C C . ALA A 1 99 ? 4.715 -2.438 -6.219 1.00 80.00 99 ALA A C 1
ATOM 782 O O . ALA A 1 99 ? 4.016 -2.262 -5.220 1.00 80.00 99 ALA A O 1
ATOM 783 N N . LEU A 1 100 ? 4.305 -3.209 -7.229 1.00 83.56 100 LEU A N 1
ATOM 784 C CA . LEU A 1 100 ? 3.030 -3.933 -7.222 1.00 83.56 100 LEU A CA 1
ATOM 785 C C . LEU A 1 100 ? 2.967 -4.974 -6.098 1.00 83.56 100 LEU A C 1
ATOM 787 O O . LEU A 1 100 ? 1.935 -5.096 -5.438 1.00 83.56 100 LEU A O 1
ATOM 791 N N . ALA A 1 101 ? 4.064 -5.682 -5.831 1.00 86.88 101 ALA A N 1
ATOM 792 C CA . ALA A 1 101 ? 4.157 -6.617 -4.715 1.00 86.88 101 ALA A CA 1
ATOM 793 C C . ALA A 1 101 ? 4.018 -5.902 -3.360 1.00 86.88 101 ALA A C 1
ATOM 795 O O . ALA A 1 101 ? 3.251 -6.354 -2.509 1.00 86.88 101 ALA A O 1
ATOM 796 N N . GLU A 1 102 ? 4.683 -4.756 -3.169 1.00 82.88 102 GLU A N 1
ATOM 797 C CA . GLU A 1 102 ? 4.512 -3.913 -1.977 1.00 82.88 102 GLU A CA 1
ATOM 798 C C . GLU A 1 102 ? 3.058 -3.450 -1.818 1.00 82.88 102 GLU A C 1
ATOM 800 O O . GLU A 1 102 ? 2.496 -3.528 -0.725 1.00 82.88 102 GLU A O 1
ATOM 805 N N . PHE A 1 103 ? 2.430 -3.002 -2.909 1.00 83.69 103 PHE A N 1
ATOM 806 C CA . PHE A 1 103 ? 1.027 -2.598 -2.912 1.00 83.69 103 PHE A CA 1
ATOM 807 C C . PHE A 1 103 ? 0.116 -3.751 -2.478 1.00 83.69 103 PHE A C 1
ATOM 809 O O . PHE A 1 103 ? -0.684 -3.585 -1.556 1.00 83.69 103 PHE A O 1
ATOM 816 N N . ASN A 1 104 ? 0.257 -4.924 -3.097 1.00 86.69 104 ASN A N 1
ATOM 817 C CA . ASN A 1 104 ? -0.563 -6.093 -2.779 1.00 86.69 104 ASN A CA 1
ATOM 818 C C . ASN A 1 104 ? -0.354 -6.545 -1.329 1.00 86.69 104 ASN A C 1
ATOM 820 O O . ASN A 1 104 ? -1.329 -6.784 -0.622 1.00 86.69 104 ASN A O 1
ATOM 824 N N . CYS A 1 105 ? 0.890 -6.543 -0.848 1.00 87.44 105 CYS A N 1
ATOM 825 C CA . CYS A 1 105 ? 1.237 -6.882 0.531 1.00 87.44 105 CYS A CA 1
ATOM 826 C C . CYS A 1 105 ? 0.501 -6.002 1.558 1.00 87.44 105 CYS A C 1
ATOM 828 O O . CYS A 1 105 ? -0.063 -6.519 2.524 1.00 87.44 105 CYS A O 1
ATOM 830 N N . VAL A 1 106 ? 0.414 -4.685 1.326 1.00 86.50 106 VAL A N 1
ATOM 831 C CA . VAL A 1 106 ? -0.322 -3.773 2.224 1.00 86.50 106 VAL A CA 1
ATOM 832 C C . VAL A 1 106 ? -1.802 -4.158 2.326 1.00 86.50 106 VAL A C 1
ATOM 834 O O . VAL A 1 106 ? -2.379 -4.139 3.416 1.00 86.50 106 VAL A O 1
ATOM 837 N N . PHE A 1 107 ? -2.434 -4.524 1.212 1.00 85.69 107 PHE A N 1
ATOM 838 C CA . PHE A 1 107 ? -3.842 -4.920 1.221 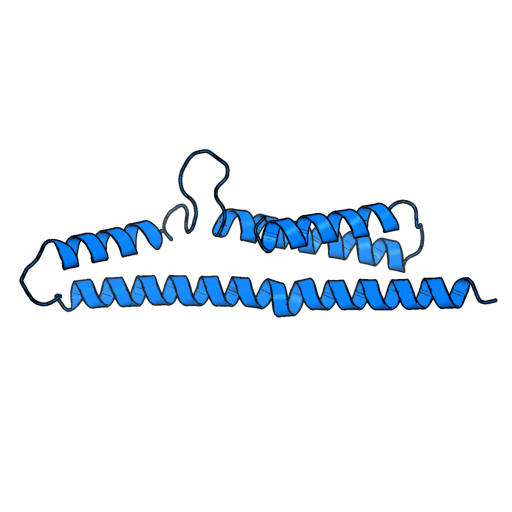1.00 85.69 107 PHE A CA 1
ATOM 839 C C . PHE A 1 107 ? -4.055 -6.326 1.793 1.00 85.69 107 PHE A C 1
ATOM 841 O O . PHE A 1 107 ? -4.982 -6.534 2.578 1.00 85.69 107 PHE A O 1
ATOM 848 N N . ASP A 1 108 ? -3.195 -7.279 1.455 1.00 87.50 108 ASP A N 1
ATOM 849 C CA . ASP A 1 108 ? -3.348 -8.663 1.895 1.00 87.50 108 ASP A CA 1
ATOM 850 C C . ASP A 1 108 ? -2.995 -8.873 3.362 1.00 87.50 108 ASP A C 1
ATOM 852 O O . ASP A 1 108 ? -3.591 -9.732 4.010 1.00 87.50 108 ASP A O 1
ATOM 856 N N . ILE A 1 109 ? -2.072 -8.079 3.903 1.00 87.56 109 ILE A N 1
ATOM 857 C CA . ILE A 1 109 ? -1.619 -8.213 5.286 1.00 87.56 109 ILE A CA 1
ATOM 858 C C . ILE A 1 109 ? -2.235 -7.121 6.156 1.00 87.56 109 ILE A C 1
ATOM 860 O O . ILE A 1 109 ? -3.002 -7.419 7.073 1.00 87.56 109 ILE A O 1
ATOM 864 N N . ASN A 1 110 ? -1.925 -5.847 5.897 1.00 84.19 110 ASN A N 1
ATOM 865 C CA . ASN A 1 110 ? -2.278 -4.768 6.824 1.00 84.19 110 ASN A CA 1
ATOM 866 C C . ASN A 1 110 ? -3.784 -4.480 6.836 1.00 84.19 110 ASN A C 1
ATOM 868 O O . ASN A 1 110 ? -4.371 -4.360 7.913 1.00 84.19 110 ASN A O 1
ATOM 872 N N . VAL A 1 111 ? -4.424 -4.404 5.663 1.00 85.06 111 VAL A N 1
ATOM 873 C CA . VAL A 1 111 ? -5.879 -4.178 5.583 1.00 85.06 111 VAL A CA 1
ATOM 874 C C . VAL A 1 111 ? -6.647 -5.392 6.107 1.00 85.06 111 VAL A C 1
ATOM 876 O O . VAL A 1 111 ? -7.604 -5.218 6.860 1.00 85.06 111 VAL A O 1
ATOM 879 N N . ARG A 1 112 ? -6.206 -6.618 5.795 1.00 86.12 112 ARG A N 1
ATOM 880 C CA . ARG A 1 112 ? -6.821 -7.851 6.316 1.00 86.12 112 ARG A CA 1
ATOM 881 C C . ARG A 1 112 ? -6.739 -7.942 7.840 1.00 86.12 112 ARG A C 1
ATOM 883 O O . ARG A 1 112 ? -7.764 -8.136 8.487 1.00 86.12 112 ARG A O 1
ATOM 890 N N . LYS A 1 113 ? -5.558 -7.712 8.423 1.00 86.50 113 LYS A N 1
ATOM 891 C CA . LYS A 1 113 ? -5.365 -7.683 9.883 1.00 86.50 113 LYS A CA 1
ATOM 892 C C . LYS A 1 113 ? -6.283 -6.652 10.543 1.00 86.50 113 LYS A C 1
ATOM 894 O O . LYS A 1 113 ? -6.904 -6.935 11.565 1.00 86.50 113 LYS A O 1
ATOM 899 N N . PHE A 1 114 ? -6.392 -5.459 9.958 1.00 85.06 114 PHE A N 1
ATOM 900 C CA . PHE A 1 114 ? -7.289 -4.426 10.471 1.00 85.06 114 PHE A CA 1
ATOM 901 C C . PHE A 1 114 ? -8.761 -4.851 10.385 1.00 85.06 114 PHE A C 1
ATOM 903 O O . PHE A 1 114 ? -9.499 -4.703 11.356 1.00 85.06 114 PHE A O 1
ATOM 910 N N . HIS A 1 115 ? -9.175 -5.452 9.268 1.00 85.75 115 HIS A N 1
ATOM 911 C CA . HIS A 1 115 ? -10.524 -5.985 9.093 1.00 85.75 115 HIS A CA 1
ATOM 912 C C . HIS A 1 115 ? -10.870 -7.057 10.143 1.00 85.75 115 HIS A C 1
ATOM 914 O O . HIS A 1 115 ? -11.947 -7.020 10.737 1.00 85.75 115 HIS A O 1
ATOM 920 N N . GLU A 1 116 ? -9.948 -7.977 10.437 1.00 86.75 116 GLU A N 1
ATOM 921 C CA . GLU A 1 116 ? -10.129 -8.986 11.487 1.00 86.75 116 GLU A CA 1
ATOM 922 C C . GLU A 1 116 ? -10.282 -8.365 12.882 1.00 86.75 116 GLU A C 1
ATOM 924 O O . GLU A 1 116 ? -11.135 -8.795 13.661 1.00 86.75 116 GLU A O 1
ATOM 929 N N . LEU A 1 117 ? -9.498 -7.328 13.200 1.00 83.56 117 LEU A N 1
ATOM 930 C CA . LEU A 1 117 ? -9.609 -6.603 14.470 1.00 83.56 117 LEU A CA 1
ATOM 931 C C . LEU A 1 117 ? -10.970 -5.912 14.617 1.00 83.56 117 LEU A C 1
ATOM 933 O O . LEU A 1 117 ? -11.593 -6.005 15.677 1.00 83.56 117 LEU A O 1
ATOM 937 N N . VAL A 1 118 ? -11.464 -5.278 13.550 1.00 84.19 118 VAL A N 1
ATOM 938 C CA . VAL A 1 118 ? -12.810 -4.681 13.519 1.00 84.19 118 VAL A CA 1
ATOM 939 C C . VAL A 1 118 ? -13.883 -5.752 13.718 1.00 84.19 118 VAL A C 1
ATOM 941 O O . VAL A 1 118 ? -14.804 -5.563 14.516 1.00 84.19 118 VAL A O 1
ATOM 944 N N . GLY A 1 119 ? -13.746 -6.901 13.049 1.00 79.94 119 GLY A N 1
ATOM 945 C CA . GLY A 1 119 ? -14.648 -8.041 13.211 1.00 79.94 119 GLY A CA 1
ATOM 946 C C . GLY A 1 119 ? -14.717 -8.535 14.658 1.00 79.94 119 GLY A C 1
ATOM 947 O O . GLY A 1 119 ? -15.809 -8.692 15.205 1.00 79.94 119 GLY A O 1
ATOM 948 N N . ARG A 1 120 ? -13.565 -8.701 15.321 1.00 79.25 120 ARG A N 1
ATOM 949 C CA . ARG A 1 120 ? -13.498 -9.101 16.739 1.00 79.25 120 ARG A CA 1
ATOM 950 C C . ARG A 1 120 ? -14.175 -8.084 17.660 1.00 79.25 120 ARG A C 1
ATOM 952 O O . ARG A 1 120 ? -14.948 -8.481 18.528 1.00 79.25 120 ARG A O 1
ATOM 959 N N . GLN A 1 121 ? -13.947 -6.787 17.447 1.00 74.38 121 GLN A N 1
ATOM 960 C CA . GLN A 1 121 ? -14.580 -5.728 18.242 1.00 74.38 121 GLN A CA 1
ATOM 961 C C . GLN A 1 121 ? -16.108 -5.723 18.079 1.00 74.38 121 GLN A C 1
ATOM 963 O O . GLN A 1 121 ? -16.839 -5.593 19.061 1.00 74.38 121 GLN A O 1
ATOM 968 N N . ARG A 1 122 ? -16.605 -5.911 16.849 1.00 72.31 122 ARG A N 1
ATOM 969 C CA . ARG A 1 122 ? -18.046 -5.990 16.563 1.00 72.31 122 ARG A CA 1
ATOM 970 C C . ARG A 1 122 ? -18.701 -7.199 17.236 1.00 72.31 122 ARG A C 1
ATOM 972 O O . ARG A 1 122 ? -19.802 -7.082 17.760 1.00 72.31 122 ARG A O 1
ATOM 979 N N . LEU A 1 123 ? -18.024 -8.347 17.259 1.00 61.94 123 LEU A N 1
ATOM 980 C CA . LEU A 1 123 ? -18.504 -9.537 17.972 1.00 61.94 123 LEU A CA 1
ATOM 981 C C . LEU A 1 123 ? -18.551 -9.316 19.493 1.00 61.94 123 LEU A C 1
ATOM 983 O O . LEU A 1 123 ? -19.507 -9.741 20.142 1.00 61.94 123 LEU A O 1
ATOM 987 N N . HIS A 1 124 ? -17.568 -8.610 20.061 1.00 58.69 124 HIS A N 1
ATOM 988 C CA . HIS A 1 124 ? -17.574 -8.240 21.480 1.00 58.69 124 HIS A CA 1
ATOM 989 C C . HIS A 1 124 ? -18.712 -7.274 21.841 1.00 58.69 124 HIS A C 1
ATOM 991 O O . HIS A 1 124 ? -19.366 -7.484 22.861 1.00 58.69 124 HIS A O 1
ATOM 997 N N . SER A 1 125 ? -19.000 -6.267 21.007 1.00 58.91 125 SER A N 1
ATOM 998 C CA . SER A 1 125 ? -20.079 -5.304 21.284 1.00 58.91 125 SER A CA 1
ATOM 999 C C . SER A 1 125 ? -21.487 -5.894 21.137 1.00 58.91 125 SER A C 1
ATOM 1001 O O . SER A 1 125 ? -22.421 -5.418 21.780 1.00 58.91 125 SER A O 1
ATOM 1003 N N . LEU A 1 126 ? -21.658 -6.943 20.324 1.00 59.22 126 LEU A N 1
ATOM 1004 C CA . LEU A 1 126 ? -22.912 -7.701 20.232 1.00 59.22 126 LEU A CA 1
ATOM 1005 C C . LEU A 1 126 ? -23.111 -8.624 21.444 1.00 59.22 126 LEU A C 1
ATOM 1007 O O . LEU A 1 126 ? -24.220 -8.718 21.969 1.00 59.22 126 LEU A O 1
ATOM 1011 N N . ARG A 1 127 ? -22.037 -9.258 21.936 1.00 51.41 127 ARG A N 1
ATOM 1012 C CA . ARG A 1 127 ? -22.087 -10.079 23.156 1.00 51.41 127 ARG A CA 1
ATOM 1013 C C . ARG A 1 127 ? -22.344 -9.256 24.419 1.00 51.41 127 ARG A C 1
ATOM 1015 O O . ARG A 1 127 ? -23.084 -9.720 25.273 1.00 51.41 127 ARG A O 1
ATOM 1022 N N . SER A 1 128 ? -21.798 -8.043 24.533 1.00 52.19 128 SER A N 1
ATOM 1023 C CA . SER A 1 128 ? -22.010 -7.192 25.716 1.00 52.19 128 SER A CA 1
ATOM 1024 C C . SER A 1 128 ? -23.411 -6.576 25.806 1.00 52.19 128 SER A C 1
ATOM 1026 O O . SER A 1 128 ? -23.789 -6.114 26.872 1.00 52.19 128 SER A O 1
ATOM 1028 N N . LYS A 1 129 ? -24.165 -6.524 24.700 1.00 54.62 129 LYS A N 1
ATOM 1029 C CA . LYS A 1 129 ? -25.550 -6.013 24.656 1.00 54.62 129 LYS A CA 1
ATOM 1030 C C . LYS A 1 129 ? -26.614 -7.095 24.883 1.00 54.62 129 LYS A C 1
ATOM 1032 O O . LYS A 1 129 ? -27.793 -6.769 24.912 1.00 54.62 129 LYS A O 1
ATOM 1037 N N . SER A 1 130 ? -26.205 -8.362 24.977 1.00 44.66 130 SER A N 1
ATOM 1038 C CA . SER A 1 130 ? -27.104 -9.520 25.108 1.00 44.66 130 SER A CA 1
ATOM 1039 C C . SER A 1 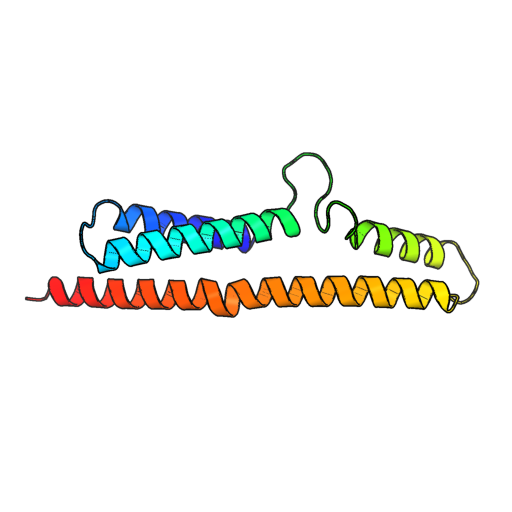130 ? -27.171 -10.080 26.540 1.00 44.66 130 SER A C 1
ATOM 1041 O O . SER A 1 130 ? -27.694 -11.176 26.725 1.00 44.66 130 SER A O 1
ATOM 1043 N N . CYS A 1 131 ? -26.638 -9.350 27.525 1.00 38.50 131 CYS A N 1
ATOM 1044 C CA . CYS A 1 131 ? -26.769 -9.628 28.957 1.00 38.50 131 CYS A CA 1
ATOM 1045 C C . CYS A 1 131 ? -27.445 -8.449 29.653 1.00 38.50 131 CYS A C 1
ATOM 1047 O O . CYS A 1 131 ? -27.141 -7.299 29.257 1.00 38.50 131 CYS A O 1
#

Foldseek 3Di:
DDPLVVLLVVLVVLLVVLVPPPDPLSVVLNVLSVVLNVLSVVLCQQAPDDPDDDHNDPDPLDLPVLVVVLVCVCVVDPDDDDPVSVVSVVVSVVSVVVSVVSVVCSCVPSVVVSVVSSVVVVVVVVVVVVD